Protein AF-A0AAN5D999-F1 (afdb_monomer_lite)

Foldseek 3Di:
DVVVVVVVVVVVVVVVVPPQWDWDPLLVVVVPDQQSLLVVCVVVVAHSHWDDDPSTIITGHD

Radius of gyration: 15.69 Å; chains: 1; bounding box: 19×25×48 Å

pLDDT: mean 75.64, std 14.26, range [47.19, 91.75]

Organism: NCBI:txid1317129

Structure (mmCIF, N/CA/C/O backbone):
data_AF-A0AAN5D999-F1
#
_entry.id   AF-A0AAN5D999-F1
#
loop_
_atom_site.group_PDB
_atom_site.id
_atom_site.type_symbol
_atom_site.label_atom_id
_atom_site.label_alt_id
_atom_site.label_comp_id
_atom_site.label_asym_id
_atom_site.label_entity_id
_atom_site.label_seq_id
_atom_site.pdbx_PDB_ins_code
_atom_site.Cartn_x
_atom_site.Cartn_y
_atom_site.Cartn_z
_atom_site.occupancy
_atom_site.B_iso_or_equiv
_atom_site.auth_seq_id
_atom_site.auth_comp_id
_atom_site.auth_asym_id
_atom_site.auth_atom_id
_atom_site.pdbx_PDB_model_num
ATOM 1 N N . MET A 1 1 ? 6.274 -16.057 -39.691 1.00 52.59 1 MET A N 1
ATOM 2 C CA . MET A 1 1 ? 7.162 -15.061 -39.040 1.00 52.59 1 MET A CA 1
ATOM 3 C C . MET A 1 1 ? 6.420 -13.941 -38.301 1.00 52.59 1 MET A C 1
ATOM 5 O O . MET A 1 1 ? 6.910 -13.524 -37.266 1.00 52.59 1 MET A O 1
ATOM 9 N N . LYS A 1 2 ? 5.236 -13.482 -38.747 1.00 58.06 2 LYS A N 1
ATOM 10 C CA . LYS A 1 2 ? 4.470 -12.421 -38.050 1.00 58.06 2 LYS A CA 1
ATOM 11 C C . LYS A 1 2 ? 3.877 -12.835 -36.686 1.00 58.06 2 LYS A C 1
ATOM 13 O O . LYS A 1 2 ? 3.855 -12.021 -35.774 1.00 58.06 2 LYS A O 1
ATOM 18 N N . LEU A 1 3 ? 3.462 -14.097 -36.520 1.00 59.66 3 LEU A N 1
ATOM 19 C CA . LEU A 1 3 ? 2.896 -14.601 -35.253 1.00 59.66 3 LEU A CA 1
ATOM 20 C C . LEU A 1 3 ? 3.911 -14.679 -34.097 1.00 59.66 3 LEU A C 1
ATOM 22 O O . LEU A 1 3 ? 3.540 -14.460 -32.950 1.00 59.66 3 LEU A O 1
ATOM 26 N N . LEU A 1 4 ? 5.188 -14.938 -34.393 1.00 59.88 4 LEU A N 1
ATOM 27 C CA . LEU A 1 4 ? 6.252 -15.004 -33.381 1.00 59.88 4 LEU A CA 1
ATOM 28 C C . LEU A 1 4 ? 6.538 -13.630 -32.755 1.00 59.88 4 LEU A C 1
ATOM 30 O O . LEU A 1 4 ? 6.714 -13.537 -31.546 1.00 59.88 4 LEU A O 1
ATOM 34 N N . LEU A 1 5 ? 6.501 -12.558 -33.554 1.00 60.53 5 LEU A N 1
ATOM 35 C CA . LEU A 1 5 ? 6.666 -11.179 -33.077 1.00 60.53 5 LEU A CA 1
ATOM 36 C C . LEU A 1 5 ? 5.543 -10.748 -32.121 1.00 60.53 5 LEU A C 1
ATOM 38 O O . LEU A 1 5 ? 5.817 -10.099 -31.115 1.00 60.53 5 LEU A O 1
ATOM 42 N N . ALA A 1 6 ? 4.298 -11.147 -32.396 1.00 60.81 6 ALA A N 1
ATOM 43 C CA . ALA A 1 6 ? 3.166 -10.858 -31.515 1.00 60.81 6 ALA A CA 1
ATOM 44 C C . ALA A 1 6 ? 3.289 -11.578 -30.161 1.00 60.81 6 ALA A C 1
ATOM 46 O O . ALA A 1 6 ? 2.983 -10.998 -29.122 1.00 60.81 6 ALA A O 1
ATOM 47 N N . PHE A 1 7 ? 3.789 -12.817 -30.167 1.00 60.69 7 PHE A N 1
ATOM 48 C CA . PHE A 1 7 ? 3.983 -13.598 -28.947 1.00 60.69 7 PHE A CA 1
ATOM 49 C C . PHE A 1 7 ? 5.101 -13.021 -28.067 1.00 60.69 7 PHE A C 1
ATOM 51 O O . PHE A 1 7 ? 4.917 -12.885 -26.862 1.00 60.69 7 PHE A O 1
ATOM 58 N N . ILE A 1 8 ? 6.213 -12.591 -28.678 1.00 63.22 8 ILE A N 1
ATOM 59 C CA . ILE A 1 8 ? 7.334 -11.952 -27.971 1.00 63.22 8 ILE A CA 1
ATOM 60 C C . ILE A 1 8 ? 6.900 -10.621 -27.338 1.00 63.22 8 ILE A C 1
ATOM 62 O O . ILE A 1 8 ? 7.242 -10.356 -26.187 1.00 63.22 8 ILE A O 1
ATOM 66 N N . LEU A 1 9 ? 6.097 -9.813 -28.041 1.00 59.44 9 LEU A N 1
ATOM 67 C CA . LEU A 1 9 ? 5.546 -8.562 -27.504 1.00 59.44 9 LEU A CA 1
ATOM 68 C C . LEU A 1 9 ? 4.600 -8.801 -26.319 1.00 59.44 9 LEU A C 1
ATOM 70 O O . LEU A 1 9 ? 4.720 -8.124 -25.302 1.00 59.44 9 LEU A O 1
ATOM 74 N N . LEU A 1 10 ? 3.711 -9.795 -26.401 1.00 58.06 10 LEU A N 1
ATOM 75 C CA . LEU A 1 10 ? 2.828 -10.165 -25.289 1.00 58.06 10 LEU A CA 1
ATOM 76 C C . LEU A 1 10 ? 3.619 -10.618 -24.055 1.00 58.06 10 LEU A C 1
ATOM 78 O O . LEU A 1 10 ? 3.311 -10.196 -22.944 1.00 58.06 10 LEU A O 1
ATOM 82 N N . THR A 1 11 ? 4.674 -11.417 -24.239 1.00 56.09 11 THR A N 1
ATOM 83 C CA . THR A 1 11 ? 5.522 -11.878 -23.129 1.00 56.09 11 THR A CA 1
ATOM 84 C C . THR A 1 11 ? 6.472 -10.812 -22.588 1.00 56.09 11 THR A C 1
ATOM 86 O O . THR A 1 11 ? 6.871 -10.910 -21.435 1.00 56.09 11 THR A O 1
ATOM 89 N N . ALA A 1 12 ? 6.827 -9.791 -23.375 1.00 56.00 12 ALA A N 1
ATOM 90 C CA . ALA A 1 12 ? 7.673 -8.683 -22.927 1.00 56.00 12 ALA A CA 1
ATOM 91 C C . ALA A 1 12 ? 6.894 -7.626 -22.123 1.00 56.00 12 ALA A C 1
ATOM 93 O O . ALA A 1 12 ? 7.474 -6.977 -21.259 1.00 56.00 12 ALA A O 1
ATOM 94 N N . PHE A 1 13 ? 5.585 -7.483 -22.364 1.00 52.31 13 PHE A N 1
ATOM 95 C CA . PHE A 1 13 ? 4.700 -6.604 -21.583 1.00 52.31 13 PHE A CA 1
ATOM 96 C C . PHE A 1 13 ? 4.116 -7.272 -20.329 1.00 52.31 13 PHE A C 1
ATOM 98 O O . PHE A 1 13 ? 3.696 -6.584 -19.402 1.00 52.31 13 PHE A O 1
ATOM 105 N N . TYR A 1 14 ? 4.101 -8.605 -20.270 1.00 51.94 14 TYR A N 1
ATOM 106 C CA . TYR A 1 14 ? 3.565 -9.353 -19.130 1.00 51.94 14 TYR A CA 1
ATOM 107 C C . TYR A 1 14 ? 4.310 -9.164 -17.786 1.00 51.94 14 TYR A C 1
ATOM 109 O O . TYR A 1 14 ? 3.637 -9.075 -16.755 1.00 51.94 14 TYR A O 1
ATOM 117 N N . PRO A 1 15 ? 5.657 -9.071 -17.724 1.00 47.19 15 PRO A N 1
ATOM 118 C CA . PRO A 1 15 ? 6.363 -8.945 -16.451 1.00 47.19 15 PRO A CA 1
ATOM 119 C C . PRO A 1 15 ? 6.251 -7.535 -15.866 1.00 47.19 15 PRO A C 1
ATOM 121 O O . PRO A 1 15 ? 6.424 -7.365 -14.666 1.00 47.19 15 PRO A O 1
ATOM 124 N N . SER A 1 16 ? 5.894 -6.532 -16.674 1.00 50.19 16 SER A N 1
ATOM 125 C CA . SER A 1 16 ? 5.717 -5.154 -16.209 1.00 50.19 16 SER A CA 1
ATOM 126 C C . SER A 1 16 ? 4.480 -4.966 -15.333 1.00 50.19 16 SER A C 1
ATOM 128 O O . SER A 1 16 ? 4.411 -3.980 -14.616 1.00 50.19 16 SER A O 1
ATOM 130 N N . VAL A 1 17 ? 3.504 -5.879 -15.376 1.00 51.25 17 VAL A N 1
ATOM 131 C CA . VAL A 1 17 ? 2.226 -5.720 -14.657 1.00 51.25 17 VAL A CA 1
ATOM 132 C C . VAL A 1 17 ? 2.270 -6.323 -13.244 1.00 51.25 17 VAL A C 1
ATOM 134 O O . VAL A 1 17 ? 1.488 -5.928 -12.385 1.00 51.25 17 VAL A O 1
ATOM 137 N N . HIS A 1 18 ? 3.191 -7.254 -12.971 1.00 52.25 18 HIS A N 1
ATOM 138 C CA . HIS A 1 18 ? 3.183 -8.049 -11.733 1.00 52.25 18 HIS A CA 1
ATOM 139 C C . HIS A 1 18 ? 4.052 -7.509 -10.588 1.00 52.25 18 HIS A C 1
ATOM 141 O O . HIS A 1 18 ? 3.891 -7.959 -9.457 1.00 52.25 18 HIS A O 1
ATOM 147 N N . SER A 1 19 ? 4.932 -6.538 -10.830 1.00 55.97 19 SER A N 1
ATOM 148 C CA . SER A 1 19 ? 5.851 -5.996 -9.811 1.00 55.97 19 SER A CA 1
ATOM 149 C C . SER A 1 19 ? 5.655 -4.504 -9.537 1.00 55.97 19 SER A C 1
ATOM 151 O O . SER A 1 19 ? 6.536 -3.846 -8.997 1.00 55.97 19 SER A O 1
ATO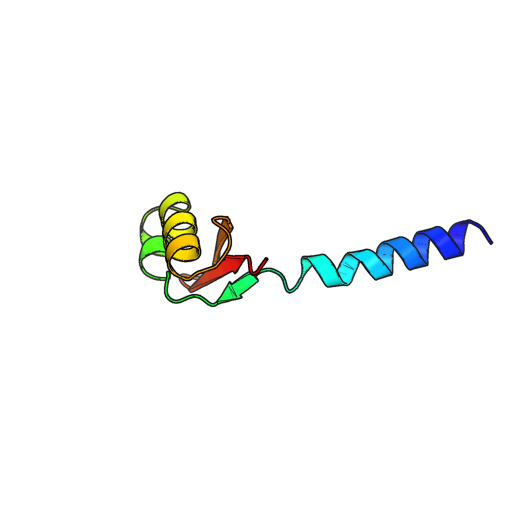M 153 N N . ILE A 1 20 ? 4.486 -3.967 -9.888 1.00 74.44 20 ILE A N 1
ATOM 154 C CA . ILE A 1 20 ? 4.160 -2.559 -9.653 1.00 74.44 20 ILE A CA 1
ATOM 155 C C . ILE A 1 20 ? 3.788 -2.324 -8.182 1.00 74.44 20 ILE A C 1
ATOM 157 O O . ILE A 1 20 ? 4.033 -1.252 -7.653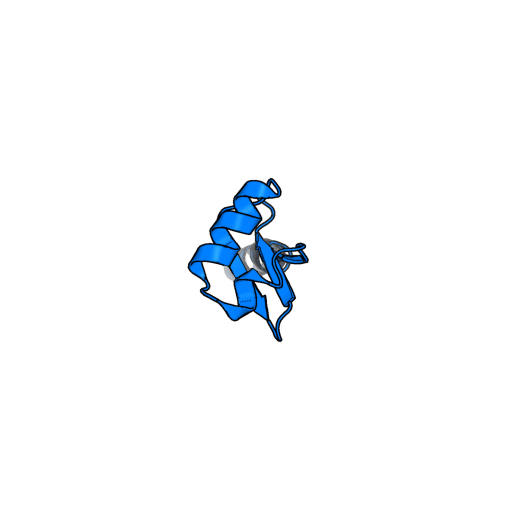 1.00 74.44 20 ILE A O 1
ATOM 161 N N . PHE A 1 21 ? 3.207 -3.307 -7.494 1.00 83.06 21 PHE A N 1
ATOM 162 C CA . PHE A 1 21 ? 2.655 -3.109 -6.155 1.00 83.06 21 PHE A CA 1
ATOM 163 C C . PHE A 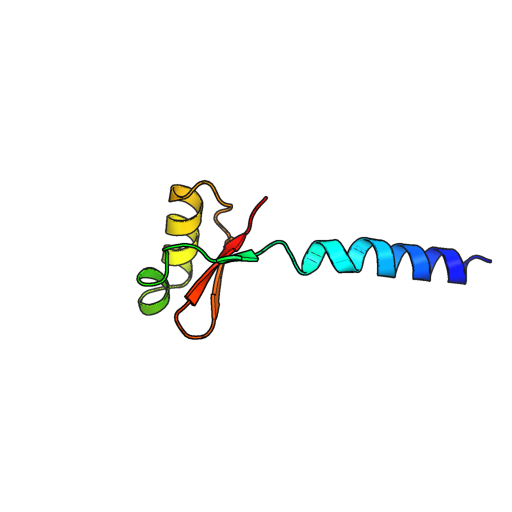1 21 ? 3.595 -3.621 -5.064 1.00 83.06 21 PHE A C 1
ATOM 165 O O . PHE A 1 21 ? 3.836 -4.821 -4.946 1.00 83.06 21 PHE A O 1
ATOM 172 N N . VAL A 1 22 ? 4.103 -2.700 -4.247 1.00 87.44 22 VAL A N 1
ATOM 173 C CA . VAL A 1 22 ? 4.998 -2.978 -3.120 1.00 87.44 22 VAL A CA 1
ATOM 174 C C . VAL A 1 22 ? 4.254 -2.825 -1.795 1.00 87.44 22 VAL A C 1
ATOM 176 O O . VAL A 1 22 ? 3.396 -1.949 -1.679 1.00 87.44 22 VAL A O 1
ATOM 179 N N . PRO A 1 23 ? 4.538 -3.666 -0.787 1.00 87.62 23 PRO A N 1
ATOM 180 C CA . PRO A 1 23 ? 3.915 -3.531 0.523 1.00 87.62 23 PRO A CA 1
ATOM 181 C C . PRO A 1 23 ? 4.308 -2.197 1.164 1.00 87.62 23 PRO A C 1
ATOM 183 O O . PRO A 1 23 ? 5.475 -1.806 1.133 1.00 87.62 23 PRO A O 1
ATOM 186 N N . ALA A 1 24 ? 3.335 -1.516 1.762 1.00 87.00 24 ALA A N 1
ATOM 187 C CA . ALA A 1 24 ? 3.514 -0.204 2.373 1.00 87.00 24 ALA A CA 1
ATOM 188 C C . ALA A 1 24 ? 2.897 -0.163 3.779 1.00 87.00 24 ALA A C 1
ATOM 190 O O . ALA A 1 24 ? 1.970 -0.925 4.065 1.00 87.00 24 ALA A O 1
ATOM 191 N N . PRO A 1 25 ? 3.351 0.741 4.666 1.00 88.62 25 PRO A N 1
ATOM 192 C CA . PRO A 1 25 ? 2.823 0.878 6.024 1.00 88.62 25 PRO A CA 1
ATOM 193 C C . PRO A 1 25 ? 1.447 1.579 6.066 1.00 88.62 25 PRO A C 1
ATOM 195 O O . PRO A 1 25 ? 1.190 2.371 6.964 1.00 88.62 25 PRO A O 1
ATOM 198 N N . CYS A 1 26 ? 0.557 1.273 5.115 1.00 87.31 26 CYS A N 1
ATOM 199 C CA . CYS A 1 26 ? -0.783 1.857 4.964 1.00 87.31 26 CYS A CA 1
ATOM 200 C C . CYS A 1 26 ? -1.907 0.871 5.359 1.00 87.31 26 CYS A C 1
ATOM 202 O O . CYS A 1 26 ? -3.023 0.900 4.837 1.00 87.31 26 CYS A O 1
ATOM 204 N N . ASN A 1 27 ? -1.593 -0.089 6.236 1.00 87.81 27 ASN A N 1
ATOM 205 C CA . ASN A 1 27 ? -2.509 -1.174 6.616 1.00 87.81 27 ASN A CA 1
ATOM 206 C C . ASN A 1 27 ? -3.712 -0.676 7.432 1.00 87.81 27 ASN A C 1
ATOM 208 O O . ASN A 1 27 ? -4.756 -1.331 7.457 1.00 87.81 27 ASN A O 1
ATOM 212 N N . ASN A 1 28 ? -3.572 0.463 8.112 1.00 85.44 28 ASN A N 1
ATOM 213 C CA . ASN A 1 28 ? -4.658 1.049 8.895 1.00 85.44 28 ASN A CA 1
ATOM 214 C C . ASN A 1 28 ? -5.749 1.598 7.969 1.00 85.44 28 ASN A C 1
ATOM 216 O O . ASN A 1 28 ? -6.934 1.413 8.229 1.00 85.44 28 ASN A O 1
ATOM 220 N N . GLU A 1 29 ? -5.334 2.164 6.842 1.00 85.75 29 GLU A N 1
ATOM 221 C CA . GLU A 1 29 ? -6.156 2.746 5.789 1.00 85.75 29 GLU A CA 1
ATOM 222 C C . GLU A 1 29 ? -6.900 1.661 4.996 1.00 85.75 29 GLU A C 1
ATOM 224 O O . GLU A 1 29 ? -7.956 1.906 4.418 1.00 85.75 29 GLU A O 1
ATOM 229 N N . CYS A 1 30 ? -6.408 0.417 5.025 1.00 81.56 30 CYS A N 1
ATOM 230 C CA . CYS A 1 30 ? -7.143 -0.727 4.486 1.00 81.56 30 CYS A CA 1
ATOM 231 C C . CYS A 1 30 ? -8.403 -1.086 5.278 1.00 81.56 30 CYS A C 1
ATOM 233 O O . CYS A 1 30 ? -9.253 -1.808 4.757 1.00 81.56 30 CYS A O 1
ATOM 235 N N . ARG A 1 31 ? -8.525 -0.638 6.533 1.00 74.44 31 ARG A N 1
ATOM 236 C CA . ARG A 1 31 ? -9.708 -0.894 7.370 1.00 74.44 31 ARG A CA 1
ATOM 237 C C . ARG A 1 31 ? -10.786 0.178 7.232 1.00 74.44 31 ARG A C 1
ATOM 239 O O . ARG A 1 31 ? -11.891 -0.035 7.724 1.00 74.44 31 ARG A O 1
ATOM 246 N N . THR A 1 32 ? -10.468 1.299 6.596 1.00 70.62 32 THR A N 1
ATOM 247 C CA . THR A 1 32 ? -11.368 2.436 6.398 1.00 70.62 32 THR A CA 1
ATOM 248 C C . 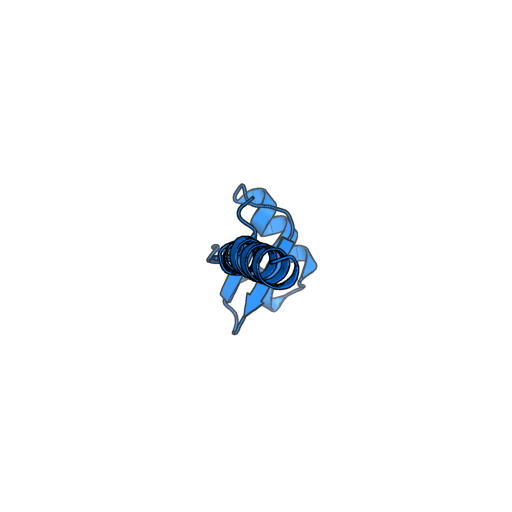THR A 1 32 ? -11.899 2.456 4.968 1.00 70.62 32 THR A C 1
ATOM 250 O O . THR A 1 32 ? -12.952 1.880 4.705 1.00 70.62 32 THR A O 1
ATOM 253 N N . GLU A 1 33 ? -11.175 3.064 4.025 1.00 67.25 33 GLU A N 1
ATOM 254 C CA . GLU A 1 33 ? -11.596 3.214 2.629 1.00 67.25 33 GLU A CA 1
ATOM 255 C C . GLU A 1 33 ? -10.414 3.080 1.661 1.00 67.25 33 GLU A C 1
ATOM 257 O O . GLU A 1 33 ? -9.334 3.623 1.884 1.00 67.25 33 GLU A O 1
ATOM 262 N N . VAL A 1 34 ? -10.646 2.463 0.495 1.00 66.50 34 VAL A N 1
ATOM 263 C CA . VAL A 1 34 ? -9.627 2.297 -0.567 1.00 66.50 34 VAL A CA 1
ATOM 264 C C . VAL A 1 34 ? -9.002 3.640 -0.986 1.00 66.50 34 VAL A C 1
ATOM 266 O O . VAL A 1 34 ? -7.835 3.710 -1.370 1.00 66.50 34 VAL A O 1
ATOM 269 N N . ARG A 1 35 ? -9.763 4.735 -0.875 1.00 73.75 35 ARG A N 1
ATOM 270 C CA . ARG A 1 35 ? -9.302 6.088 -1.200 1.00 73.75 35 ARG A CA 1
ATOM 271 C C . ARG A 1 35 ? -8.260 6.622 -0.209 1.00 73.75 35 ARG A C 1
ATOM 273 O O . ARG A 1 35 ? -7.386 7.390 -0.610 1.00 73.75 35 ARG A O 1
ATOM 280 N N . GLU A 1 36 ? -8.321 6.211 1.055 1.00 84.00 36 GLU A N 1
ATOM 281 C CA . GLU A 1 36 ? -7.335 6.595 2.071 1.00 84.00 36 GLU A CA 1
ATOM 282 C C . GLU A 1 36 ? -6.005 5.873 1.863 1.00 84.00 36 GLU A C 1
ATOM 284 O O . GLU A 1 36 ? -4.946 6.483 2.005 1.00 84.00 36 GLU A O 1
ATOM 289 N N . VAL A 1 37 ? -6.055 4.622 1.402 1.00 87.06 37 VAL A N 1
ATOM 290 C CA . VAL A 1 37 ? -4.867 3.827 1.058 1.00 87.06 37 VAL A CA 1
ATOM 291 C C . VAL A 1 37 ? -4.058 4.538 -0.021 1.00 87.06 37 VAL A C 1
ATOM 293 O O . VAL A 1 37 ? -2.859 4.734 0.138 1.00 87.06 37 VAL A O 1
ATOM 296 N N . GLY A 1 38 ? -4.719 5.010 -1.083 1.00 87.06 38 GLY A N 1
ATOM 297 C CA . GLY A 1 38 ? -4.068 5.772 -2.148 1.00 87.06 38 GLY A CA 1
ATOM 298 C C . GLY A 1 38 ? -3.4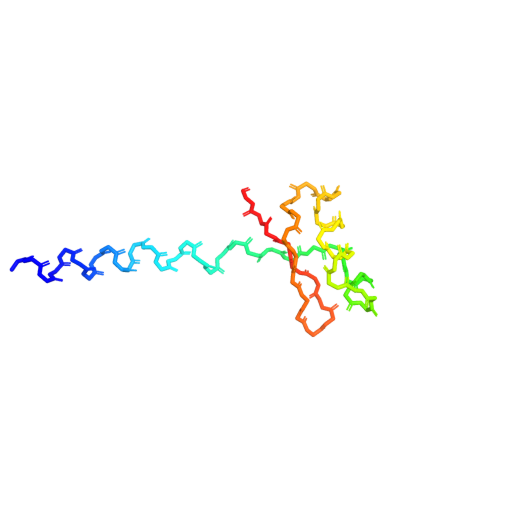10 7.065 -1.657 1.00 87.06 38 GLY A C 1
ATOM 299 O O . GLY A 1 38 ? -2.292 7.396 -2.052 1.00 87.06 38 GLY A O 1
ATOM 300 N N . ARG A 1 39 ? -4.060 7.779 -0.731 1.00 89.62 39 ARG A N 1
ATOM 301 C CA . ARG A 1 39 ? -3.488 8.984 -0.113 1.00 89.62 39 ARG A CA 1
ATOM 302 C C . ARG A 1 39 ? -2.263 8.654 0.745 1.00 89.62 39 ARG A C 1
ATOM 304 O O . ARG A 1 39 ? -1.266 9.368 0.657 1.00 89.62 39 ARG A O 1
ATOM 311 N N . CYS A 1 40 ? -2.315 7.581 1.531 1.00 90.81 40 CYS A N 1
ATOM 312 C CA . CYS A 1 40 ? -1.179 7.114 2.323 1.00 90.81 40 CYS A CA 1
ATOM 313 C C . CYS A 1 40 ? -0.012 6.658 1.432 1.00 90.81 40 CYS A C 1
ATOM 315 O O . CYS A 1 40 ? 1.136 7.013 1.697 1.00 90.81 40 CYS A O 1
ATOM 317 N N . CYS A 1 41 ? -0.287 5.965 0.323 1.00 90.25 41 CYS A N 1
ATOM 318 C CA . CYS A 1 41 ? 0.731 5.609 -0.666 1.00 90.25 41 CYS A CA 1
ATOM 319 C C . CYS A 1 41 ? 1.471 6.848 -1.181 1.00 90.25 41 CYS A C 1
ATOM 321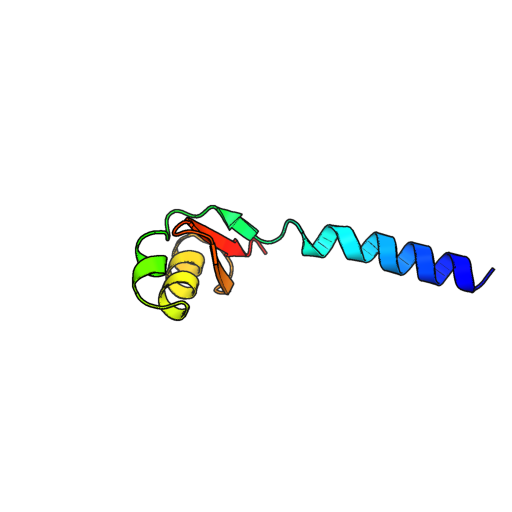 O O . CYS A 1 41 ? 2.701 6.886 -1.172 1.00 90.25 41 CYS A O 1
ATOM 323 N N . GLN A 1 42 ? 0.729 7.901 -1.530 1.00 91.75 42 GLN A N 1
ATOM 324 C CA . GLN A 1 42 ? 1.314 9.154 -2.000 1.00 91.75 42 GLN A CA 1
ATOM 325 C C . GLN A 1 42 ? 2.168 9.858 -0.934 1.00 91.75 42 GLN A C 1
ATOM 327 O O . GLN A 1 42 ? 3.209 10.429 -1.253 1.00 91.75 42 GLN A O 1
ATOM 332 N N . GLN A 1 43 ? 1.777 9.778 0.342 1.00 91.44 43 GLN A N 1
ATOM 333 C CA . GLN A 1 43 ? 2.573 10.298 1.463 1.00 91.44 43 GLN A CA 1
ATOM 334 C C . GLN A 1 43 ? 3.875 9.520 1.688 1.00 91.44 43 GLN A C 1
ATOM 336 O O . GLN A 1 43 ? 4.852 10.097 2.156 1.00 91.44 43 GLN A O 1
ATOM 341 N N . ASN A 1 44 ? 3.902 8.237 1.326 1.00 87.44 44 ASN A N 1
ATOM 342 C CA . ASN A 1 44 ? 5.083 7.378 1.419 1.00 87.44 44 ASN A CA 1
ATOM 343 C C . ASN A 1 44 ? 5.946 7.399 0.142 1.00 87.44 44 ASN A C 1
ATOM 345 O O . ASN A 1 44 ? 6.847 6.580 -0.002 1.00 87.44 44 ASN A O 1
ATOM 349 N N . GLY A 1 45 ? 5.697 8.336 -0.780 1.00 87.88 45 GLY A N 1
ATOM 350 C CA . GLY A 1 45 ? 6.494 8.492 -2.001 1.00 87.88 45 GLY A CA 1
ATOM 351 C C . GLY A 1 45 ? 6.133 7.518 -3.125 1.00 87.88 45 GLY A C 1
ATOM 352 O O . GLY A 1 45 ? 6.901 7.374 -4.071 1.00 87.88 45 GLY A O 1
ATOM 353 N N . HIS A 1 46 ? 4.974 6.866 -3.038 1.00 88.50 46 HIS A N 1
ATOM 354 C CA . HIS A 1 46 ? 4.437 6.000 -4.083 1.00 88.50 46 HIS A CA 1
ATOM 355 C C . HIS A 1 46 ? 3.361 6.716 -4.910 1.00 88.50 46 HIS A C 1
ATOM 357 O O . HIS A 1 46 ? 2.950 7.842 -4.623 1.00 88.50 46 HIS A O 1
ATOM 363 N N . SER A 1 47 ? 2.859 6.043 -5.940 1.00 87.50 47 SER A N 1
ATOM 364 C CA . SER A 1 47 ? 1.683 6.492 -6.681 1.00 87.50 47 SER A CA 1
ATOM 365 C C . SER A 1 47 ? 0.443 6.513 -5.784 1.00 87.50 47 SER A C 1
ATOM 367 O O . SER A 1 47 ? 0.335 5.735 -4.836 1.00 87.50 47 SER A O 1
ATOM 369 N N . SER A 1 48 ? -0.556 7.332 -6.118 1.00 87.56 48 SER A N 1
ATOM 370 C CA . SER A 1 48 ? -1.830 7.385 -5.378 1.00 87.56 48 SER A CA 1
ATOM 371 C C . SER A 1 48 ? -2.728 6.157 -5.596 1.00 87.56 48 SER A C 1
ATOM 373 O O . SER A 1 48 ? -3.871 6.117 -5.140 1.00 87.56 48 SER A O 1
ATOM 375 N N . ILE A 1 49 ? -2.220 5.146 -6.301 1.00 85.62 49 ILE A N 1
ATOM 376 C CA . ILE A 1 49 ? -2.893 3.883 -6.575 1.00 85.62 49 ILE A CA 1
ATOM 377 C C . ILE A 1 49 ? -2.442 2.870 -5.516 1.00 85.62 49 ILE A C 1
ATOM 379 O O . ILE A 1 49 ? -1.316 2.373 -5.551 1.00 85.62 49 ILE A O 1
ATOM 383 N N . GLY A 1 50 ? -3.342 2.566 -4.583 1.00 85.06 50 GLY A N 1
ATOM 384 C CA . GLY A 1 50 ? -3.146 1.567 -3.537 1.00 85.06 50 GLY A CA 1
ATOM 385 C C . GLY A 1 50 ? -4.185 0.449 -3.612 1.00 85.06 50 GLY A C 1
ATOM 386 O O . GLY A 1 50 ? -5.307 0.660 -4.072 1.00 85.06 50 GLY A O 1
ATOM 387 N N . MET A 1 51 ? -3.812 -0.744 -3.160 1.00 85.94 51 MET A N 1
ATOM 388 C CA . MET A 1 51 ? -4.689 -1.908 -3.049 1.00 85.94 51 MET A CA 1
ATOM 389 C C . MET A 1 51 ? -4.554 -2.549 -1.671 1.00 85.94 51 MET A C 1
ATOM 391 O O . MET A 1 51 ? -3.488 -2.525 -1.063 1.00 85.94 51 MET A O 1
ATOM 395 N N . CYS A 1 52 ? -5.636 -3.159 -1.200 1.00 86.50 52 CYS A N 1
ATOM 396 C CA . CYS A 1 52 ? -5.668 -3.868 0.071 1.00 86.50 52 CYS A CA 1
ATOM 397 C C . CYS A 1 52 ? -5.919 -5.345 -0.164 1.00 86.50 52 CYS A C 1
ATOM 399 O O . CYS A 1 52 ? -6.931 -5.720 -0.753 1.00 86.50 52 CYS A O 1
ATOM 401 N N . VAL A 1 53 ? -5.015 -6.184 0.328 1.00 84.56 53 VAL A N 1
ATOM 402 C CA . VAL A 1 53 ? -5.129 -7.639 0.242 1.00 84.56 53 VAL A CA 1
ATOM 403 C C . VAL A 1 53 ? -4.969 -8.197 1.642 1.00 84.56 53 VAL A C 1
ATOM 405 O O . VAL A 1 53 ? -3.916 -8.064 2.252 1.00 84.56 53 VAL A O 1
ATOM 408 N N . VAL A 1 54 ? -6.039 -8.796 2.172 1.00 85.19 54 VAL A N 1
ATOM 409 C CA . VAL A 1 54 ? -6.041 -9.450 3.497 1.00 85.19 54 VAL A CA 1
ATOM 410 C C . VAL A 1 54 ? -5.518 -8.515 4.609 1.00 85.19 54 VAL A C 1
ATOM 412 O O . VAL A 1 54 ? -4.721 -8.895 5.459 1.00 85.19 54 VAL A O 1
ATOM 415 N N . GLY A 1 55 ? -5.944 -7.247 4.592 1.00 82.19 55 GLY A N 1
ATOM 416 C CA . GLY A 1 55 ? -5.539 -6.245 5.590 1.00 82.19 55 GLY A CA 1
ATOM 417 C C . GLY A 1 55 ? -4.106 -5.718 5.446 1.00 82.19 55 GLY A C 1
ATOM 418 O O . GLY A 1 55 ? -3.662 -4.961 6.305 1.00 82.19 55 GLY A O 1
ATOM 419 N N . ILE A 1 56 ? -3.401 -6.093 4.376 1.00 86.44 56 ILE A N 1
ATOM 420 C CA . ILE A 1 56 ? -2.093 -5.551 4.007 1.00 86.44 56 ILE A CA 1
ATOM 421 C C . ILE A 1 56 ? -2.281 -4.579 2.842 1.00 86.44 56 ILE A C 1
ATOM 423 O O . ILE A 1 56 ? -2.929 -4.910 1.845 1.00 86.44 56 ILE A O 1
ATOM 427 N N . ALA A 1 57 ? -1.713 -3.386 2.970 1.00 88.69 57 ALA A N 1
ATOM 428 C CA . ALA A 1 57 ? -1.696 -2.376 1.930 1.00 88.69 57 ALA A CA 1
ATOM 429 C C . ALA A 1 57 ? -0.509 -2.574 0.994 1.00 88.69 57 ALA A C 1
ATOM 431 O O . ALA A 1 57 ? 0.634 -2.747 1.424 1.00 88.69 57 ALA A O 1
ATOM 432 N N . TYR A 1 58 ? -0.788 -2.472 -0.298 1.00 88.12 58 TYR A N 1
ATOM 433 C CA . TYR A 1 58 ? 0.216 -2.430 -1.342 1.00 88.12 58 TYR A CA 1
ATOM 434 C C . TYR A 1 58 ? 0.045 -1.150 -2.147 1.00 88.12 58 TYR A C 1
ATOM 436 O O . TYR A 1 58 ? -1.059 -0.812 -2.572 1.00 88.12 58 TYR A O 1
ATOM 444 N N . CYS A 1 59 ? 1.146 -0.454 -2.378 1.00 89.44 59 CYS A N 1
ATOM 445 C CA . CYS A 1 59 ? 1.197 0.786 -3.128 1.00 89.44 59 CYS A CA 1
ATOM 446 C C . CYS A 1 59 ? 1.885 0.564 -4.462 1.00 89.44 59 CYS A C 1
ATOM 448 O O . CYS A 1 59 ? 2.857 -0.182 -4.555 1.00 89.44 59 CYS A O 1
ATOM 450 N N . ARG A 1 60 ? 1.401 1.238 -5.499 1.00 87.19 60 ARG A N 1
ATOM 451 C CA . ARG A 1 60 ? 2.066 1.244 -6.795 1.00 87.19 60 ARG A CA 1
ATOM 452 C C . ARG A 1 60 ? 3.385 2.023 -6.723 1.00 87.19 60 ARG A C 1
ATOM 454 O O . ARG A 1 60 ? 3.382 3.233 -6.514 1.00 87.19 60 ARG A O 1
ATOM 461 N N . SER A 1 61 ? 4.496 1.322 -6.913 1.00 79.56 61 SER A N 1
ATOM 462 C CA . SER A 1 61 ? 5.810 1.877 -7.216 1.00 79.56 61 SER A CA 1
ATOM 463 C C . SER A 1 61 ? 5.825 2.261 -8.696 1.00 79.56 61 SER A C 1
ATOM 465 O O . SER A 1 61 ? 5.801 1.382 -9.556 1.00 79.56 61 SER A O 1
ATOM 467 N N . ASP A 1 62 ? 5.776 3.562 -8.976 1.00 69.69 62 ASP A N 1
ATOM 468 C CA . ASP A 1 62 ? 6.087 4.113 -10.303 1.00 69.69 62 ASP A CA 1
ATOM 469 C C . ASP A 1 62 ? 7.603 4.334 -10.449 1.00 69.69 62 ASP A C 1
ATOM 471 O O . ASP A 1 62 ? 8.277 4.521 -9.407 1.00 69.69 62 ASP A O 1
#

Secondary structure (DSSP, 8-state):
-HHHHHHHHHHHHSTTTTSSEEE-S-TTGGGT-HHHHHHHHHHTTS-S-EEEETTEEEEE--

Sequence (62 aa):
MKLLLAFILLTAFYPSVHSIFVPAPCNNECRTEVREVGRCCQQNGHSSIGMCVVGIAYCRSD